Protein AF-A0A2W4LRC7-F1 (afdb_monomer)

Foldseek 3Di:
DLLCLLQVLACDDVPDDRDVVCLVCVVVNVVSLVVCLPPPDLSSLLSSLNSLLSSCVRVVVVSLVVLVVQCVVHDPSSVVSSCSNCVVVVVVVPPSSVVD

Secondary structure (DSSP, 8-state):
-HHHHHHHT-SS-TTS---HHHHH-HHHHHHHHHTTTT---HHHHHHHHHHHHHHTTT-HHHHHHHHHHHHHH--HHHHHHHHHHHHHHHHTT-HHHH--

Structure (mmCIF, N/CA/C/O backbone):
data_AF-A0A2W4LRC7-F1
#
_entry.id   AF-A0A2W4LRC7-F1
#
loop_
_atom_site.group_PDB
_atom_site.id
_atom_site.type_symbol
_atom_site.label_atom_id
_atom_site.label_alt_id
_atom_site.label_comp_id
_atom_site.label_asym_id
_atom_site.label_entity_id
_atom_site.label_seq_id
_atom_site.pdbx_PDB_ins_code
_atom_site.Cartn_x
_atom_site.Cartn_y
_atom_site.Cartn_z
_atom_site.occupancy
_atom_site.B_iso_or_equiv
_atom_site.auth_seq_id
_atom_site.auth_comp_id
_atom_site.auth_asym_id
_atom_site.auth_atom_id
_atom_site.pdbx_PDB_model_num
ATOM 1 N N . MET A 1 1 ? 14.170 4.821 10.702 1.00 57.44 1 MET A N 1
ATOM 2 C CA . MET A 1 1 ? 14.459 3.618 9.882 1.00 57.44 1 MET A CA 1
ATOM 3 C C . MET A 1 1 ? 13.233 2.996 9.206 1.00 57.44 1 MET A C 1
ATOM 5 O O . MET A 1 1 ? 13.304 2.788 8.006 1.00 57.44 1 MET A O 1
ATOM 9 N N . ARG A 1 2 ? 12.099 2.742 9.884 1.00 60.25 2 ARG A N 1
ATOM 10 C CA . ARG A 1 2 ? 10.934 2.042 9.275 1.00 60.25 2 ARG A CA 1
ATOM 11 C C . ARG A 1 2 ? 10.334 2.726 8.032 1.00 60.25 2 ARG A C 1
ATOM 13 O O . ARG A 1 2 ? 9.966 2.057 7.074 1.00 60.25 2 ARG A O 1
ATOM 20 N N . ARG A 1 3 ? 10.330 4.065 7.993 1.00 57.28 3 ARG A N 1
ATOM 21 C CA . ARG A 1 3 ? 9.916 4.845 6.811 1.00 57.28 3 ARG A CA 1
ATOM 22 C C . ARG A 1 3 ? 10.797 4.593 5.581 1.00 57.28 3 ARG A C 1
ATOM 24 O O . ARG A 1 3 ? 10.261 4.525 4.484 1.00 57.28 3 ARG A O 1
ATOM 31 N N . LEU A 1 4 ? 12.107 4.410 5.767 1.00 61.34 4 LEU A N 1
ATOM 32 C CA . LEU A 1 4 ? 13.044 4.172 4.666 1.00 61.34 4 LEU A CA 1
ATOM 33 C C . LEU A 1 4 ? 12.739 2.847 3.960 1.00 61.34 4 LEU A C 1
ATOM 35 O O . LEU A 1 4 ? 12.816 2.783 2.744 1.00 61.34 4 LEU A O 1
ATOM 39 N N . VAL A 1 5 ? 12.327 1.818 4.704 1.00 60.03 5 VAL A N 1
ATOM 40 C CA . VAL A 1 5 ? 11.936 0.525 4.124 1.00 60.03 5 VAL A CA 1
ATOM 41 C C . VAL A 1 5 ? 10.650 0.667 3.306 1.00 60.03 5 VAL A C 1
ATOM 43 O O . VAL A 1 5 ? 10.584 0.176 2.184 1.00 60.03 5 VAL A O 1
ATOM 46 N N . SER A 1 6 ? 9.651 1.405 3.807 1.00 58.06 6 SER A N 1
ATOM 47 C CA . SER A 1 6 ? 8.401 1.636 3.065 1.00 58.06 6 SER A CA 1
ATOM 48 C C . SER A 1 6 ? 8.569 2.567 1.859 1.00 58.06 6 SER A C 1
ATOM 50 O O . SER A 1 6 ? 7.879 2.359 0.865 1.00 58.06 6 SER A O 1
ATOM 52 N N . GLU A 1 7 ? 9.416 3.601 1.940 1.00 62.56 7 GLU A N 1
ATOM 53 C CA . GLU A 1 7 ? 9.691 4.522 0.824 1.00 62.56 7 GLU A CA 1
ATOM 54 C C . GLU A 1 7 ? 10.660 3.909 -0.192 1.00 62.56 7 GLU A C 1
ATOM 56 O O . GLU A 1 7 ? 10.407 3.992 -1.389 1.00 62.56 7 GLU A O 1
ATOM 61 N N . GLY A 1 8 ? 11.721 3.245 0.264 1.00 59.81 8 GLY A N 1
ATOM 62 C CA . GLY A 1 8 ? 12.739 2.627 -0.588 1.00 59.81 8 GLY A CA 1
ATOM 63 C C . GLY A 1 8 ? 12.233 1.432 -1.397 1.00 59.81 8 GLY A C 1
ATOM 64 O O . GLY A 1 8 ? 12.809 1.108 -2.427 1.00 59.81 8 GLY A O 1
ATOM 65 N N . THR A 1 9 ? 11.128 0.809 -0.976 1.00 60.16 9 THR A N 1
ATOM 66 C CA . THR A 1 9 ? 10.458 -0.272 -1.721 1.00 60.16 9 THR A CA 1
ATOM 67 C C . THR A 1 9 ? 9.295 0.219 -2.582 1.00 60.16 9 THR A C 1
ATOM 69 O O . THR A 1 9 ? 8.557 -0.595 -3.139 1.00 60.16 9 THR A O 1
ATOM 72 N N . ARG A 1 10 ? 9.081 1.539 -2.706 1.00 62.62 10 ARG A N 1
ATOM 73 C CA . ARG A 1 10 ? 8.034 2.060 -3.594 1.00 62.62 10 ARG A CA 1
ATOM 74 C C . ARG A 1 10 ? 8.407 1.800 -5.038 1.00 62.62 10 ARG A C 1
ATOM 76 O O . ARG A 1 10 ? 9.431 2.263 -5.527 1.00 62.62 10 ARG A O 1
ATOM 83 N N . LEU A 1 11 ? 7.488 1.146 -5.739 1.00 60.41 11 LEU A N 1
ATOM 84 C CA 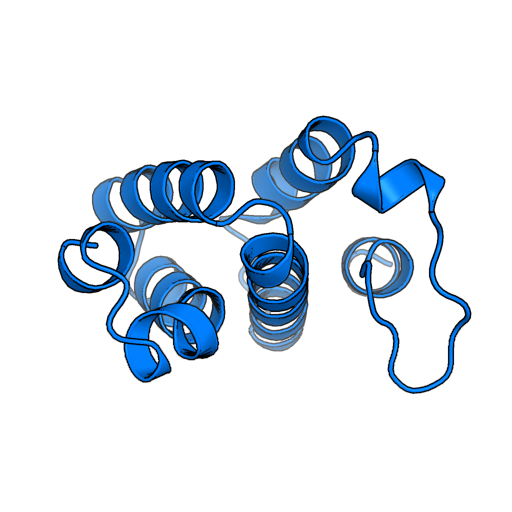. LEU A 1 11 ? 7.600 0.863 -7.169 1.00 60.41 11 LEU A CA 1
ATOM 85 C C . LEU A 1 11 ? 7.746 2.136 -8.006 1.00 60.41 11 LEU A C 1
ATOM 87 O O . LEU A 1 11 ? 8.360 2.117 -9.069 1.00 60.41 11 LEU A O 1
ATOM 91 N N . ARG A 1 12 ? 7.185 3.255 -7.535 1.00 61.88 12 ARG A N 1
ATOM 92 C CA . ARG A 1 12 ? 7.280 4.558 -8.195 1.00 61.88 12 ARG A CA 1
ATOM 93 C C . ARG A 1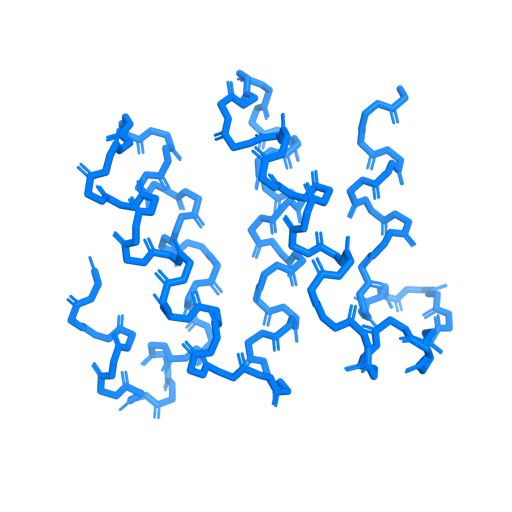 12 ? 7.641 5.638 -7.188 1.00 61.88 12 ARG A C 1
ATOM 95 O O . ARG A 1 12 ? 6.778 6.295 -6.604 1.00 61.88 12 ARG A O 1
ATOM 102 N N . LEU A 1 13 ? 8.939 5.827 -6.994 1.00 63.81 13 LEU A N 1
ATOM 103 C CA . LEU A 1 13 ? 9.446 7.018 -6.328 1.00 63.81 13 LEU A CA 1
ATOM 104 C C . LEU A 1 13 ? 9.277 8.222 -7.264 1.00 63.81 13 LEU A C 1
ATOM 106 O O . LEU A 1 13 ? 9.583 8.103 -8.449 1.00 63.81 13 LEU A O 1
ATOM 110 N N . PRO A 1 14 ? 8.821 9.385 -6.767 1.00 59.50 14 PRO A N 1
ATOM 111 C CA . PRO A 1 14 ? 8.721 10.581 -7.596 1.00 59.50 14 PRO A CA 1
ATOM 112 C C . PRO A 1 14 ? 10.062 10.937 -8.243 1.00 59.50 14 PRO A C 1
ATOM 114 O O . PRO A 1 14 ? 10.086 11.358 -9.394 1.00 59.50 14 PRO A O 1
ATOM 117 N N . TRP A 1 15 ? 11.162 10.7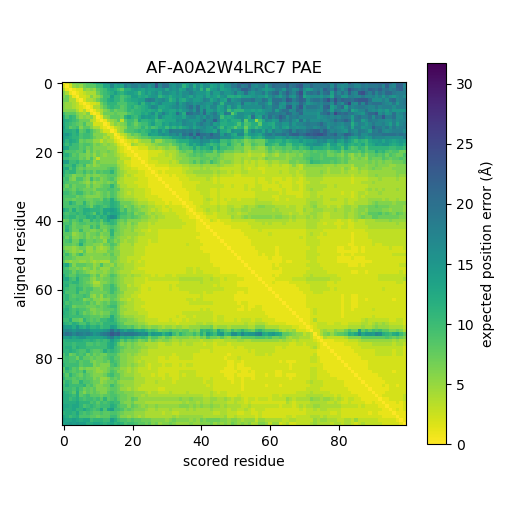78 -7.497 1.00 55.22 15 TRP A N 1
ATOM 118 C CA . TRP A 1 15 ? 12.512 11.211 -7.882 1.00 55.22 15 TRP A CA 1
ATOM 119 C C . TRP A 1 15 ? 13.520 10.045 -7.872 1.00 55.22 15 TRP A C 1
ATOM 121 O O . TRP A 1 15 ? 14.717 10.257 -7.719 1.00 55.22 15 TRP A O 1
ATOM 131 N N . GLY A 1 16 ? 13.035 8.803 -7.978 1.00 60.84 16 GLY A N 1
ATOM 132 C CA . GLY A 1 16 ? 13.865 7.598 -7.966 1.00 60.84 16 GLY A CA 1
ATOM 133 C C . GLY A 1 16 ? 13.525 6.671 -9.126 1.00 60.84 16 GLY A C 1
ATOM 134 O O . GLY A 1 16 ? 12.373 6.592 -9.553 1.00 60.84 16 GLY A O 1
ATOM 135 N N . SER A 1 17 ? 14.537 5.971 -9.636 1.00 59.81 17 SER A N 1
ATOM 136 C CA . SER A 1 17 ? 14.374 5.022 -10.736 1.00 59.81 17 SER A CA 1
ATOM 137 C C . SER A 1 17 ? 13.439 3.883 -10.345 1.00 59.81 17 SER A C 1
ATOM 139 O O . SER A 1 17 ? 13.505 3.343 -9.240 1.00 59.81 17 SER A O 1
ATOM 141 N N . ARG A 1 18 ? 12.571 3.493 -11.279 1.00 69.69 18 ARG A N 1
ATOM 142 C CA . ARG A 1 18 ? 11.703 2.329 -11.116 1.00 69.69 18 ARG A CA 1
ATOM 143 C C . ARG A 1 18 ? 12.559 1.068 -11.000 1.00 69.69 18 ARG A C 1
ATOM 145 O O . ARG A 1 18 ? 13.358 0.780 -11.887 1.00 69.69 18 ARG A O 1
ATOM 152 N N . VAL A 1 19 ? 12.365 0.301 -9.933 1.00 73.94 19 VAL A N 1
ATOM 153 C CA . VAL A 1 19 ? 13.060 -0.976 -9.737 1.00 73.94 19 VAL A CA 1
ATOM 154 C C . VAL A 1 19 ? 12.198 -2.089 -10.326 1.00 73.94 19 VAL A C 1
ATOM 156 O O . VAL A 1 19 ? 11.302 -2.604 -9.661 1.00 73.94 19 VAL A O 1
ATOM 159 N N . ALA A 1 20 ? 12.469 -2.465 -11.579 1.00 75.75 20 ALA A N 1
ATOM 160 C CA . ALA A 1 20 ? 11.672 -3.448 -12.324 1.00 75.75 20 ALA A CA 1
ATOM 161 C C . ALA A 1 20 ? 11.522 -4.799 -11.596 1.00 75.75 20 ALA A C 1
ATOM 163 O O . ALA A 1 20 ? 10.487 -5.454 -11.697 1.00 75.75 20 ALA A O 1
ATOM 164 N N . TRP A 1 21 ? 12.526 -5.198 -10.809 1.00 78.38 21 TRP A N 1
ATOM 165 C CA . TRP A 1 21 ? 12.465 -6.428 -10.019 1.00 78.38 21 TRP A CA 1
ATOM 166 C C . TRP A 1 21 ? 11.335 -6.416 -8.980 1.00 78.38 21 TRP A C 1
ATOM 168 O O . TRP A 1 21 ? 10.696 -7.444 -8.766 1.00 78.38 21 TRP A O 1
ATOM 178 N N . LEU A 1 22 ? 11.047 -5.262 -8.367 1.00 75.62 22 LEU A N 1
ATOM 179 C CA . LEU A 1 22 ? 9.962 -5.136 -7.390 1.00 75.62 22 LEU A CA 1
ATOM 180 C C . LEU A 1 22 ? 8.587 -5.241 -8.064 1.00 75.62 22 LEU A C 1
ATOM 182 O O . LEU A 1 22 ? 7.671 -5.813 -7.480 1.00 75.62 22 LEU A O 1
ATOM 186 N N . ASP A 1 23 ? 8.445 -4.752 -9.302 1.00 76.56 23 ASP A N 1
ATOM 187 C CA . ASP A 1 23 ? 7.210 -4.932 -10.077 1.00 76.56 23 ASP A CA 1
ATOM 188 C C . ASP A 1 23 ? 6.974 -6.410 -10.419 1.00 76.56 23 ASP A C 1
ATOM 190 O O . ASP A 1 23 ? 5.832 -6.869 -10.412 1.00 76.56 23 ASP A O 1
ATOM 194 N N . ALA A 1 24 ? 8.048 -7.150 -10.714 1.00 82.56 24 ALA A N 1
ATOM 195 C CA . ALA A 1 24 ? 7.998 -8.577 -11.023 1.00 82.56 24 ALA A CA 1
ATOM 196 C C . ALA A 1 24 ? 7.783 -9.461 -9.780 1.00 82.56 24 ALA A C 1
ATOM 198 O O . ALA A 1 24 ? 7.356 -10.603 -9.912 1.00 82.56 24 ALA A O 1
ATOM 199 N N . ASN A 1 25 ? 8.050 -8.942 -8.577 1.00 85.50 25 ASN A N 1
ATOM 200 C CA . ASN A 1 25 ? 7.962 -9.686 -7.317 1.00 85.50 25 ASN A CA 1
ATOM 201 C C . ASN A 1 25 ? 7.072 -8.962 -6.291 1.00 85.50 25 ASN A C 1
ATOM 203 O O . ASN A 1 25 ? 7.528 -8.647 -5.185 1.00 85.50 25 ASN A O 1
ATOM 207 N N . PRO A 1 26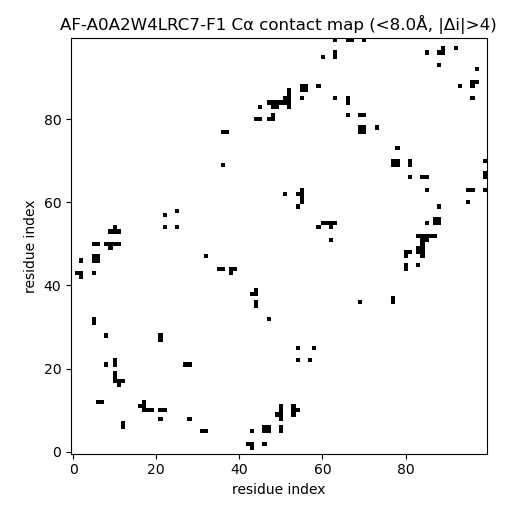 ? 5.787 -8.714 -6.609 1.00 85.94 26 PRO A N 1
ATOM 208 C CA . PRO A 1 26 ? 4.904 -7.927 -5.751 1.00 85.94 26 PRO A CA 1
ATOM 209 C C . PRO A 1 26 ? 4.690 -8.569 -4.375 1.00 85.94 26 PRO A C 1
ATOM 211 O O . PRO A 1 26 ? 4.530 -7.857 -3.387 1.00 85.94 26 PRO A O 1
ATOM 214 N N . GLY A 1 27 ? 4.774 -9.902 -4.282 1.00 87.38 27 GLY A N 1
ATOM 215 C CA . GLY A 1 27 ? 4.691 -10.634 -3.016 1.00 87.38 27 GLY A CA 1
ATOM 216 C C . GLY A 1 27 ? 5.744 -10.198 -1.995 1.00 87.38 27 GLY A C 1
ATOM 217 O O . GLY A 1 27 ? 5.419 -10.022 -0.828 1.00 87.38 27 GLY A O 1
ATOM 218 N N . ARG A 1 28 ? 6.975 -9.901 -2.434 1.00 86.19 28 ARG A N 1
ATOM 219 C CA . ARG A 1 28 ? 8.058 -9.444 -1.543 1.00 86.19 28 ARG A CA 1
ATOM 220 C C . ARG A 1 28 ? 7.794 -8.054 -0.977 1.00 86.19 28 ARG A C 1
ATOM 222 O O . ARG A 1 28 ? 8.105 -7.780 0.177 1.00 86.19 28 ARG A O 1
ATOM 229 N N . VAL A 1 29 ? 7.203 -7.174 -1.785 1.00 86.56 29 VAL A N 1
ATOM 230 C CA . VAL A 1 29 ? 6.776 -5.846 -1.325 1.00 86.56 29 VAL A CA 1
ATOM 231 C C . VAL A 1 29 ? 5.647 -5.995 -0.308 1.00 86.56 29 VAL A C 1
ATOM 233 O O . VAL A 1 29 ? 5.682 -5.372 0.750 1.00 86.56 29 VAL A O 1
ATOM 236 N N . LEU A 1 30 ? 4.672 -6.858 -0.594 1.00 88.19 30 LEU A N 1
ATOM 237 C CA . LEU A 1 30 ? 3.542 -7.103 0.296 1.00 88.19 30 LEU A CA 1
ATOM 238 C C . LEU A 1 30 ? 3.958 -7.735 1.626 1.00 88.19 30 LEU A C 1
ATOM 240 O O . LEU A 1 30 ? 3.460 -7.295 2.653 1.00 88.19 30 LEU A O 1
ATOM 244 N N . GLU A 1 31 ? 4.899 -8.682 1.634 1.00 88.56 31 GLU A N 1
ATOM 245 C CA . GLU A 1 31 ? 5.471 -9.256 2.863 1.00 88.56 31 GLU A CA 1
ATOM 246 C C . GLU A 1 31 ? 6.018 -8.161 3.788 1.00 88.56 31 GLU A C 1
ATOM 248 O O . GLU A 1 31 ? 5.737 -8.151 4.986 1.00 88.56 31 GLU A O 1
ATOM 253 N N . LEU A 1 32 ? 6.744 -7.187 3.231 1.00 85.50 32 LEU A N 1
ATOM 254 C CA . LEU A 1 32 ? 7.276 -6.062 4.002 1.00 85.50 32 LEU A CA 1
ATOM 255 C C . LEU A 1 32 ? 6.174 -5.124 4.504 1.00 85.50 32 LEU A C 1
ATOM 257 O O . LEU A 1 32 ? 6.250 -4.630 5.630 1.00 85.50 32 LEU A O 1
ATOM 261 N N . LEU A 1 33 ? 5.152 -4.864 3.686 1.00 87.44 33 LEU A N 1
ATOM 262 C CA . LEU A 1 33 ? 4.026 -4.012 4.073 1.00 87.44 33 LEU A CA 1
ATOM 263 C C . LEU A 1 33 ? 3.138 -4.679 5.134 1.00 87.44 33 LEU A C 1
ATOM 265 O O . LEU A 1 33 ? 2.639 -3.991 6.023 1.00 87.44 33 LEU A O 1
ATOM 269 N N . GLU A 1 34 ? 2.987 -6.001 5.096 1.00 88.19 34 GLU A N 1
ATOM 270 C CA . GLU A 1 34 ? 2.226 -6.783 6.075 1.00 88.19 34 GLU A CA 1
ATOM 271 C C . GLU A 1 34 ? 2.810 -6.639 7.487 1.00 88.19 34 GLU A C 1
ATOM 273 O O . GLU A 1 34 ? 2.060 -6.465 8.450 1.00 88.19 34 GLU A O 1
ATOM 278 N N . LEU A 1 35 ? 4.142 -6.595 7.613 1.00 86.25 35 LEU A N 1
ATOM 279 C CA . LEU A 1 35 ? 4.829 -6.344 8.889 1.00 86.25 35 LEU A CA 1
ATOM 280 C C . LEU A 1 35 ? 4.524 -4.958 9.478 1.00 86.25 35 LEU A C 1
ATOM 282 O O . LEU A 1 35 ? 4.690 -4.743 10.678 1.00 86.25 35 LEU A O 1
ATOM 286 N N . LEU A 1 36 ? 4.089 -4.013 8.644 1.00 83.62 36 LEU A N 1
ATOM 287 C CA . LEU A 1 36 ? 3.840 -2.623 9.021 1.00 83.62 36 LEU A CA 1
ATOM 288 C C . LEU A 1 36 ? 2.343 -2.287 9.123 1.00 83.62 36 LEU A C 1
ATOM 290 O O . LEU A 1 36 ? 1.999 -1.140 9.407 1.00 83.62 36 LEU A O 1
ATOM 294 N N . LYS A 1 37 ? 1.435 -3.251 8.919 1.00 80.88 37 LYS A N 1
ATOM 295 C CA . LYS A 1 37 ? -0.020 -2.997 8.840 1.00 80.88 37 LYS A CA 1
ATOM 296 C C . LYS A 1 37 ? -0.613 -2.300 10.072 1.00 80.88 37 LYS A C 1
ATOM 298 O O . LYS A 1 37 ? -1.548 -1.519 9.938 1.00 80.88 37 LYS A O 1
ATOM 303 N N . ASN A 1 38 ? -0.032 -2.545 11.248 1.00 80.44 38 ASN A N 1
ATOM 304 C CA . ASN A 1 38 ? -0.466 -1.990 12.535 1.00 80.44 38 ASN A CA 1
ATOM 305 C C . ASN A 1 38 ? 0.392 -0.798 12.993 1.00 80.44 38 ASN A C 1
ATOM 307 O O . ASN A 1 38 ? 0.422 -0.473 14.178 1.00 80.44 38 ASN A O 1
ATOM 311 N N . GLU A 1 39 ? 1.144 -0.165 12.092 1.00 84.56 39 GLU A N 1
ATOM 312 C CA . GLU A 1 39 ? 2.069 0.896 12.477 1.00 84.56 39 GLU A CA 1
ATOM 313 C C . GLU A 1 39 ? 1.316 2.143 12.999 1.00 84.56 39 GLU A C 1
ATOM 315 O O . GLU A 1 39 ? 0.495 2.731 12.278 1.00 84.56 39 GLU A O 1
ATOM 320 N N . PRO A 1 40 ? 1.606 2.611 14.233 1.00 84.38 40 PRO A N 1
ATOM 321 C CA . PRO A 1 40 ? 0.891 3.734 14.841 1.00 84.38 40 PRO A CA 1
ATOM 322 C C . PRO A 1 40 ? 1.273 5.084 14.227 1.00 84.38 40 PRO A C 1
ATOM 324 O O . PRO A 1 40 ? 0.508 6.044 14.338 1.00 84.38 40 PRO A O 1
ATOM 327 N N . ASN A 1 41 ? 2.409 5.176 13.528 1.00 87.50 41 ASN A N 1
ATOM 328 C CA . ASN A 1 41 ? 2.856 6.420 12.919 1.00 87.50 41 ASN A CA 1
ATOM 329 C C . ASN A 1 41 ? 2.076 6.740 11.619 1.00 87.50 41 ASN A C 1
ATOM 331 O O . ASN A 1 41 ? 2.223 6.027 10.618 1.00 87.50 41 ASN A O 1
ATOM 335 N N . PRO A 1 42 ? 1.314 7.850 11.569 1.00 87.56 42 PRO A N 1
ATOM 336 C CA . PRO A 1 42 ? 0.505 8.209 10.403 1.00 87.56 42 PRO A CA 1
ATOM 337 C C . PRO A 1 42 ? 1.337 8.493 9.144 1.00 87.56 42 PRO A C 1
ATOM 339 O O . PRO A 1 42 ? 0.880 8.225 8.031 1.00 87.56 42 PRO A O 1
ATOM 342 N N . LEU A 1 43 ? 2.573 8.987 9.288 1.00 85.31 43 LEU A N 1
ATOM 343 C CA . LEU A 1 43 ? 3.464 9.224 8.148 1.00 85.31 43 LEU A CA 1
ATOM 344 C C . LEU A 1 43 ? 3.890 7.908 7.491 1.00 85.31 43 LEU A C 1
ATOM 346 O O . LEU A 1 43 ? 3.967 7.828 6.264 1.00 85.31 43 LEU A O 1
ATOM 350 N N . VAL A 1 44 ? 4.127 6.865 8.294 1.00 86.44 44 VAL A N 1
ATOM 351 C CA . VAL A 1 44 ? 4.468 5.534 7.776 1.00 86.44 44 VAL A CA 1
ATOM 352 C C . VAL A 1 44 ? 3.257 4.920 7.083 1.00 86.44 44 VAL A C 1
ATOM 354 O O . VAL A 1 44 ? 3.380 4.515 5.930 1.00 86.44 44 VAL A O 1
ATOM 357 N N . ARG A 1 45 ? 2.067 4.969 7.701 1.00 88.62 45 ARG A N 1
ATOM 358 C CA . ARG A 1 45 ? 0.823 4.495 7.067 1.00 88.62 45 ARG A CA 1
ATOM 359 C C . ARG A 1 45 ? 0.543 5.184 5.733 1.00 88.62 45 ARG A C 1
ATOM 361 O O . ARG A 1 45 ? 0.173 4.530 4.760 1.00 88.62 45 ARG A O 1
ATOM 368 N N . ARG A 1 46 ? 0.770 6.498 5.645 1.00 89.06 46 ARG A N 1
ATOM 369 C CA . ARG A 1 46 ? 0.613 7.244 4.388 1.00 89.06 46 ARG A CA 1
ATOM 370 C C . ARG A 1 46 ? 1.613 6.796 3.320 1.00 89.06 46 ARG A C 1
ATOM 372 O O . ARG A 1 46 ? 1.241 6.710 2.150 1.00 89.06 46 ARG A O 1
ATOM 379 N N . SER A 1 47 ? 2.850 6.481 3.700 1.00 87.44 47 SER A N 1
ATOM 380 C CA . SER A 1 47 ? 3.836 5.907 2.775 1.00 87.44 47 SER A CA 1
ATOM 381 C C . SER A 1 47 ? 3.420 4.516 2.284 1.00 87.44 47 SER A C 1
ATOM 383 O O . SER A 1 47 ? 3.427 4.270 1.078 1.00 87.44 47 SER A O 1
ATOM 385 N N . MET A 1 48 ? 2.947 3.651 3.185 1.00 90.31 48 MET A N 1
ATOM 386 C CA . MET A 1 48 ? 2.441 2.319 2.839 1.00 90.31 48 MET A CA 1
ATOM 387 C C . MET A 1 48 ? 1.253 2.385 1.882 1.00 90.31 48 MET A C 1
ATOM 389 O O . MET A 1 48 ? 1.247 1.716 0.853 1.00 90.31 48 MET A O 1
ATOM 393 N N . ALA A 1 49 ? 0.269 3.238 2.172 1.00 91.94 49 ALA A N 1
ATOM 394 C CA . ALA A 1 49 ? -0.886 3.412 1.301 1.00 91.94 49 ALA A CA 1
ATOM 395 C C . ALA A 1 49 ? -0.486 3.946 -0.081 1.00 91.94 49 ALA A C 1
ATOM 397 O O . ALA A 1 49 ? -1.079 3.588 -1.095 1.00 91.94 49 ALA A O 1
ATOM 398 N N . ASN A 1 50 ? 0.541 4.792 -0.155 1.00 91.00 50 ASN A N 1
ATOM 399 C CA . ASN A 1 50 ? 1.082 5.205 -1.440 1.00 91.00 50 ASN A CA 1
ATOM 400 C C . ASN A 1 50 ? 1.780 4.053 -2.180 1.00 91.00 50 ASN A C 1
ATOM 402 O O . ASN A 1 50 ? 1.571 3.927 -3.381 1.00 91.00 50 ASN A O 1
ATOM 406 N N . ASN A 1 51 ? 2.542 3.207 -1.481 1.00 89.56 51 ASN A N 1
ATOM 407 C CA . ASN A 1 51 ? 3.168 2.016 -2.059 1.00 89.56 51 ASN A CA 1
ATOM 408 C C . ASN A 1 51 ? 2.109 1.060 -2.647 1.00 89.56 51 ASN A C 1
ATOM 410 O O . ASN A 1 51 ? 2.170 0.729 -3.830 1.00 89.56 51 ASN A O 1
ATOM 414 N N . LEU A 1 52 ? 1.063 0.737 -1.877 1.00 92.25 52 LEU A N 1
ATOM 415 C CA . LEU A 1 52 ? -0.063 -0.080 -2.348 1.00 92.25 52 LEU A CA 1
ATOM 416 C C . LEU A 1 52 ? -0.784 0.548 -3.546 1.00 92.25 52 LEU A C 1
ATOM 418 O O . LEU A 1 52 ? -1.132 -0.151 -4.494 1.00 92.25 52 LEU A O 1
ATOM 422 N N . ASN A 1 53 ? -0.976 1.868 -3.548 1.00 93.88 53 ASN A N 1
ATOM 423 C CA . ASN A 1 53 ? -1.576 2.565 -4.685 1.00 93.88 53 ASN A CA 1
ATOM 424 C C . ASN A 1 53 ? -0.692 2.533 -5.945 1.00 93.88 53 ASN A C 1
ATOM 426 O O . ASN A 1 53 ? -1.209 2.601 -7.059 1.00 93.88 53 ASN A O 1
ATOM 430 N N . ASP A 1 54 ? 0.631 2.483 -5.795 1.00 89.94 54 ASP A N 1
ATOM 431 C CA . ASP A 1 54 ? 1.547 2.336 -6.926 1.00 89.94 54 ASP A CA 1
ATOM 432 C C . ASP A 1 54 ? 1.497 0.897 -7.464 1.00 89.94 54 ASP A C 1
ATOM 434 O O . ASP A 1 54 ? 1.399 0.702 -8.678 1.00 89.94 54 ASP A O 1
ATOM 438 N N . LEU A 1 55 ? 1.463 -0.091 -6.562 1.00 90.19 55 LEU A N 1
ATOM 439 C CA . LEU A 1 55 ? 1.325 -1.512 -6.885 1.00 90.19 55 LEU A CA 1
ATOM 440 C C . LEU A 1 55 ? -0.013 -1.831 -7.563 1.00 90.19 55 LEU A C 1
ATOM 442 O O . LEU A 1 55 ? -0.037 -2.585 -8.533 1.00 90.19 55 LEU A O 1
ATOM 446 N N . SER A 1 56 ? -1.108 -1.194 -7.143 1.00 92.00 56 SER A N 1
ATOM 447 C CA . SER A 1 56 ? -2.453 -1.432 -7.691 1.00 92.00 56 SER A CA 1
ATOM 448 C C . SER A 1 56 ? -2.590 -1.047 -9.165 1.00 92.00 56 SER A C 1
ATOM 450 O O . SER A 1 56 ? -3.509 -1.485 -9.849 1.00 92.00 56 SER A O 1
ATOM 452 N N . ARG A 1 57 ? -1.660 -0.242 -9.690 1.00 88.75 57 ARG A N 1
ATOM 453 C CA . ARG A 1 57 ? -1.610 0.107 -11.116 1.00 88.75 57 ARG A CA 1
ATOM 454 C C . ARG A 1 57 ? -1.082 -1.027 -11.988 1.00 88.75 57 ARG A C 1
ATOM 456 O O . ARG A 1 57 ? -1.289 -0.970 -13.196 1.00 88.75 57 ARG A O 1
ATOM 463 N N . VAL A 1 58 ? -0.363 -1.977 -11.396 1.00 89.19 58 VAL A N 1
ATOM 464 C CA . VAL A 1 58 ? 0.258 -3.116 -12.084 1.00 89.19 58 VAL A CA 1
ATOM 465 C C . VAL A 1 58 ? -0.450 -4.413 -11.699 1.00 89.19 58 VAL A C 1
ATOM 467 O O . VAL A 1 58 ? -0.779 -5.204 -12.572 1.00 89.19 58 VAL A O 1
ATOM 470 N N . HIS A 1 59 ? -0.747 -4.583 -10.409 1.00 91.19 59 HIS A N 1
ATOM 471 C CA . HIS A 1 59 ? -1.353 -5.781 -9.825 1.00 91.19 59 HIS A CA 1
ATOM 472 C C . HIS A 1 59 ? -2.643 -5.417 -9.065 1.00 91.19 59 HIS A C 1
ATOM 474 O O . HIS A 1 59 ? -2.667 -5.468 -7.833 1.00 91.19 59 HIS A O 1
ATOM 480 N N . PRO A 1 60 ? -3.708 -4.978 -9.766 1.00 93.69 60 PRO A N 1
ATOM 481 C CA . PRO A 1 60 ? -4.918 -4.445 -9.136 1.00 93.69 60 PRO A CA 1
ATOM 482 C C . PRO A 1 60 ? -5.632 -5.470 -8.250 1.00 93.69 60 PRO A C 1
ATOM 484 O O . PRO A 1 60 ? -5.924 -5.160 -7.097 1.00 93.69 60 PRO A O 1
ATOM 487 N N . GLU A 1 61 ? -5.848 -6.687 -8.753 1.00 94.50 61 GLU A N 1
ATOM 488 C CA . GLU A 1 61 ? -6.579 -7.739 -8.033 1.00 94.50 61 GLU A CA 1
ATOM 489 C C . GLU A 1 61 ? -5.870 -8.144 -6.738 1.00 94.50 61 GLU A C 1
ATOM 491 O O . GLU A 1 61 ? -6.487 -8.219 -5.677 1.00 94.50 61 GLU A O 1
ATOM 496 N N . LEU A 1 62 ? -4.544 -8.294 -6.802 1.00 93.44 62 LEU A N 1
ATOM 497 C CA . LEU A 1 62 ? -3.721 -8.624 -5.642 1.00 93.44 62 LEU A CA 1
ATOM 498 C C . LEU A 1 62 ? -3.825 -7.548 -4.551 1.00 93.44 62 LEU A C 1
ATOM 500 O O . LEU A 1 62 ? -3.962 -7.860 -3.370 1.00 93.44 62 LEU A O 1
ATOM 504 N N . VAL A 1 63 ? -3.778 -6.266 -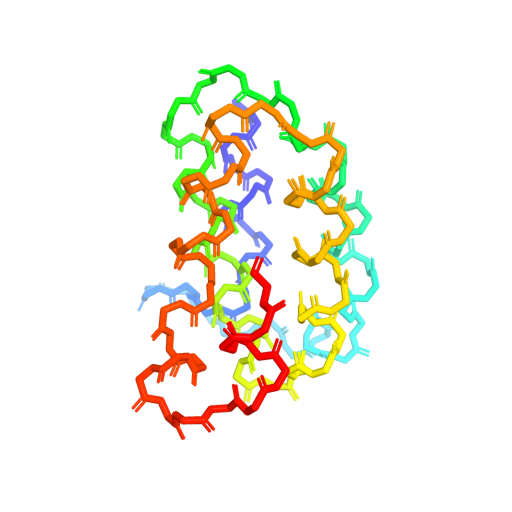4.930 1.00 94.19 63 VAL A N 1
ATOM 505 C CA . VAL A 1 63 ? -3.906 -5.174 -3.955 1.00 94.19 63 VAL A CA 1
ATOM 506 C C . VAL A 1 63 ? -5.314 -5.108 -3.375 1.00 94.19 63 VAL A C 1
ATOM 508 O O . VAL A 1 63 ? -5.453 -4.898 -2.172 1.00 94.19 63 VAL A O 1
ATOM 511 N N . VAL A 1 64 ? -6.350 -5.311 -4.191 1.00 95.94 64 VAL A N 1
ATOM 512 C CA . VAL A 1 64 ? -7.740 -5.370 -3.718 1.00 95.94 64 VAL A CA 1
ATOM 513 C C . VAL A 1 64 ? -7.909 -6.475 -2.678 1.00 95.94 64 VAL A C 1
ATOM 515 O O . VAL A 1 64 ? -8.487 -6.218 -1.624 1.00 95.94 64 VAL A O 1
ATOM 518 N N . GLU A 1 65 ? -7.357 -7.665 -2.913 1.00 94.88 65 GLU A N 1
ATOM 519 C CA . GLU A 1 65 ? -7.418 -8.774 -1.958 1.00 94.88 65 GLU A CA 1
ATOM 520 C C . GLU A 1 65 ? -6.749 -8.419 -0.620 1.00 94.88 65 GLU A C 1
ATOM 522 O O . GLU A 1 65 ? -7.344 -8.586 0.449 1.00 94.88 65 GLU A O 1
ATOM 527 N N . VAL A 1 66 ? -5.531 -7.867 -0.658 1.00 93.19 66 VAL A N 1
ATOM 528 C CA . VAL A 1 66 ? -4.820 -7.432 0.556 1.00 93.19 66 VAL A CA 1
ATOM 529 C C . VAL A 1 66 ? -5.616 -6.363 1.302 1.00 93.19 66 VAL A C 1
ATOM 531 O O . VAL A 1 66 ? -5.837 -6.486 2.507 1.00 93.19 66 VAL A O 1
ATOM 534 N N . CYS A 1 67 ? -6.096 -5.344 0.590 1.00 93.62 67 CYS A N 1
ATOM 535 C CA . CYS A 1 67 ? -6.879 -4.264 1.171 1.00 93.62 67 CYS A CA 1
ATOM 536 C C . CYS A 1 67 ? -8.198 -4.756 1.778 1.00 93.62 67 CYS A C 1
ATOM 538 O O . CYS A 1 67 ? -8.554 -4.303 2.864 1.00 93.62 67 CYS A O 1
ATOM 540 N N . ARG A 1 68 ? -8.879 -5.720 1.146 1.00 93.75 68 ARG A N 1
ATOM 541 C CA . ARG A 1 68 ? -10.090 -6.353 1.688 1.00 93.75 68 ARG A CA 1
ATOM 542 C C . ARG A 1 68 ? -9.806 -7.033 3.026 1.00 93.75 68 ARG A C 1
ATOM 544 O O . ARG A 1 68 ? -10.525 -6.806 3.998 1.00 93.75 68 ARG A O 1
ATOM 551 N N . ARG A 1 69 ? -8.721 -7.813 3.107 1.00 91.81 69 ARG A N 1
ATOM 552 C CA . ARG A 1 69 ? -8.308 -8.479 4.356 1.00 91.81 69 ARG A CA 1
ATOM 553 C C . ARG A 1 69 ? -7.989 -7.469 5.457 1.00 91.81 69 ARG A C 1
ATOM 555 O O . ARG A 1 69 ? -8.425 -7.639 6.594 1.00 91.81 69 ARG A O 1
ATOM 562 N N . TRP A 1 70 ? -7.266 -6.402 5.125 1.00 91.00 70 TRP A N 1
ATOM 563 C CA . TRP A 1 70 ? -6.886 -5.369 6.092 1.00 91.00 70 TRP A CA 1
ATOM 564 C C . TRP A 1 70 ? -8.074 -4.523 6.557 1.00 91.00 70 TRP A C 1
ATOM 566 O O . TRP A 1 70 ? -8.133 -4.163 7.729 1.00 91.00 70 TRP A O 1
ATOM 576 N N . ALA A 1 71 ? -9.034 -4.229 5.678 1.00 88.88 71 ALA A N 1
ATOM 577 C CA . ALA A 1 71 ? -10.247 -3.497 6.037 1.00 88.88 71 ALA A CA 1
ATOM 578 C C . ALA A 1 71 ? -11.148 -4.302 6.987 1.00 88.88 71 ALA A C 1
ATOM 580 O O . ALA A 1 71 ? -11.719 -3.729 7.918 1.00 88.88 71 ALA A O 1
ATOM 581 N N . HIS A 1 72 ? -11.244 -5.620 6.775 1.00 85.56 72 HIS A N 1
ATOM 582 C CA . HIS A 1 72 ? -12.060 -6.508 7.602 1.00 85.56 72 HIS A CA 1
ATOM 583 C C . HIS A 1 72 ? -11.451 -6.748 8.992 1.00 85.56 72 HIS A C 1
ATOM 585 O O . HIS A 1 72 ? -12.167 -6.745 9.988 1.00 85.56 72 HIS A O 1
ATOM 591 N N . ALA A 1 73 ? -10.129 -6.915 9.070 1.00 75.62 73 ALA A N 1
ATOM 592 C CA . ALA A 1 73 ? -9.423 -7.204 10.320 1.00 75.62 73 ALA A CA 1
ATOM 593 C C . ALA A 1 73 ? -9.000 -5.952 11.117 1.00 75.62 73 ALA A C 1
ATOM 595 O O . ALA A 1 73 ? -8.497 -6.076 12.233 1.00 75.62 73 ALA A O 1
ATOM 596 N N . GLY A 1 74 ? -9.111 -4.761 10.524 1.00 73.38 74 GLY A N 1
ATOM 597 C CA . GLY A 1 74 ? -8.372 -3.580 10.963 1.00 73.38 74 GLY A CA 1
ATOM 598 C C . GLY A 1 74 ? -9.167 -2.535 11.747 1.00 73.38 74 GLY A C 1
ATOM 599 O O . GLY A 1 74 ? -10.393 -2.438 11.673 1.00 73.38 74 GLY A O 1
ATOM 600 N N . SER A 1 75 ? -8.417 -1.695 12.464 1.00 82.19 75 SER A N 1
ATOM 601 C CA . SER A 1 75 ? -8.902 -0.494 13.150 1.00 82.19 75 SER A CA 1
ATOM 602 C C . SER A 1 75 ? -9.311 0.619 12.167 1.00 82.19 75 SER A C 1
ATOM 604 O O . SER A 1 75 ? -9.178 0.491 10.945 1.00 82.19 75 SER A O 1
ATOM 606 N N . ASN A 1 76 ? -9.788 1.756 12.682 1.00 86.12 76 ASN A N 1
ATOM 607 C CA . ASN A 1 76 ? -10.129 2.911 11.841 1.00 86.12 76 ASN A CA 1
ATOM 608 C C . ASN A 1 76 ? -8.933 3.406 11.010 1.00 86.12 76 ASN A C 1
ATOM 610 O O . ASN A 1 76 ? -9.099 3.757 9.842 1.00 86.12 76 ASN A O 1
ATOM 614 N N . GLU A 1 77 ? -7.725 3.348 11.566 1.00 86.62 77 GLU A N 1
ATOM 615 C CA . GLU A 1 77 ? -6.483 3.718 10.887 1.00 86.62 77 GLU A CA 1
ATOM 616 C C . GLU A 1 77 ? -6.178 2.797 9.699 1.00 86.62 77 GLU A C 1
ATOM 618 O O . GLU A 1 77 ? -5.716 3.262 8.654 1.00 86.62 77 GLU A O 1
ATOM 623 N N . ALA A 1 78 ? -6.455 1.497 9.835 1.00 86.44 78 ALA A N 1
ATOM 624 C CA . ALA A 1 78 ? -6.294 0.536 8.748 1.00 86.44 78 ALA A CA 1
ATOM 625 C C . ALA A 1 78 ? -7.291 0.818 7.614 1.00 86.44 78 ALA A C 1
ATOM 627 O O . ALA A 1 78 ? -6.919 0.795 6.441 1.00 86.44 78 ALA A O 1
ATOM 628 N N . ARG A 1 79 ? -8.536 1.181 7.948 1.00 88.94 79 ARG A N 1
ATOM 629 C CA . ARG A 1 79 ? -9.543 1.583 6.951 1.00 88.94 79 ARG A CA 1
ATOM 630 C C . ARG A 1 79 ? -9.149 2.866 6.218 1.00 88.94 79 ARG A C 1
ATOM 632 O O . ARG A 1 79 ? -9.337 2.959 5.007 1.00 88.94 79 ARG A O 1
ATOM 639 N N . GLU A 1 80 ? -8.576 3.850 6.911 1.00 90.50 80 GLU A N 1
ATOM 640 C CA . GLU A 1 80 ? -8.031 5.060 6.275 1.00 90.50 80 GLU A CA 1
ATOM 641 C C . GLU A 1 80 ? -6.880 4.750 5.314 1.00 90.50 80 GLU A C 1
ATOM 643 O O . GLU A 1 80 ? -6.842 5.282 4.200 1.00 90.50 80 GLU A O 1
ATOM 648 N N . LEU A 1 81 ? -5.968 3.865 5.725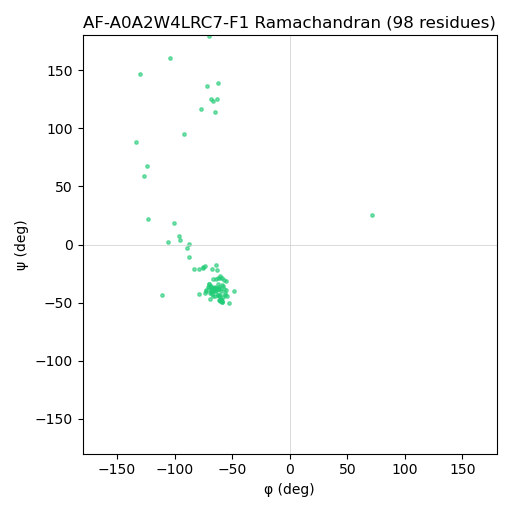 1.00 91.94 81 LEU A N 1
ATOM 649 C CA . LEU A 1 81 ? -4.871 3.386 4.890 1.00 91.94 81 LEU A CA 1
ATOM 650 C C . LEU A 1 81 ? -5.419 2.722 3.619 1.00 91.94 81 LEU A C 1
ATOM 652 O O . LEU A 1 81 ? -5.003 3.091 2.519 1.00 91.94 81 LEU A O 1
ATOM 656 N N . VAL A 1 82 ? -6.385 1.809 3.756 1.00 93.69 82 VAL A N 1
ATOM 657 C CA . VAL A 1 82 ? -7.021 1.102 2.633 1.00 93.69 82 VAL A CA 1
ATOM 658 C C . VAL A 1 82 ? -7.708 2.068 1.666 1.00 93.69 82 VAL A C 1
ATOM 660 O O . VAL A 1 82 ? -7.451 2.006 0.461 1.00 93.69 82 VAL A O 1
ATOM 663 N N . ARG A 1 83 ? -8.501 3.024 2.168 1.00 93.19 83 ARG A N 1
ATOM 664 C CA . ARG A 1 83 ? -9.131 4.053 1.320 1.00 93.19 83 ARG A CA 1
ATOM 665 C C . ARG A 1 83 ? -8.094 4.834 0.517 1.00 93.19 83 ARG A C 1
ATOM 667 O O . ARG A 1 83 ? -8.267 5.064 -0.681 1.00 93.19 83 ARG A O 1
ATOM 674 N N . HIS A 1 84 ? -6.988 5.221 1.154 1.00 94.56 84 HIS A N 1
ATOM 675 C CA . HIS A 1 84 ? -5.916 5.943 0.469 1.00 94.56 84 HIS A CA 1
ATOM 676 C C . HIS A 1 84 ? -5.180 5.058 -0.546 1.00 94.56 84 HIS A C 1
ATOM 678 O O . HIS A 1 84 ? -4.801 5.551 -1.610 1.00 94.56 84 HIS A O 1
ATOM 684 N N . ALA A 1 85 ? -5.002 3.768 -0.257 1.00 94.50 85 ALA A N 1
ATOM 685 C CA . ALA A 1 85 ? -4.358 2.796 -1.140 1.00 94.50 85 ALA A CA 1
ATOM 686 C C . ALA A 1 85 ? -5.165 2.510 -2.417 1.00 94.50 85 ALA A C 1
ATOM 688 O O . ALA A 1 85 ? -4.596 2.416 -3.505 1.00 94.50 85 ALA A O 1
ATOM 689 N N . LEU A 1 86 ? -6.492 2.429 -2.309 1.00 96.31 86 LEU A N 1
ATOM 690 C CA . LEU A 1 86 ? -7.373 2.087 -3.429 1.00 96.31 86 LEU A CA 1
ATOM 691 C C . LEU A 1 86 ? -7.846 3.297 -4.247 1.00 96.31 86 LEU A C 1
ATOM 693 O O . LEU A 1 86 ? -8.490 3.115 -5.279 1.00 96.31 86 LEU A O 1
ATOM 697 N N . ARG A 1 87 ? -7.491 4.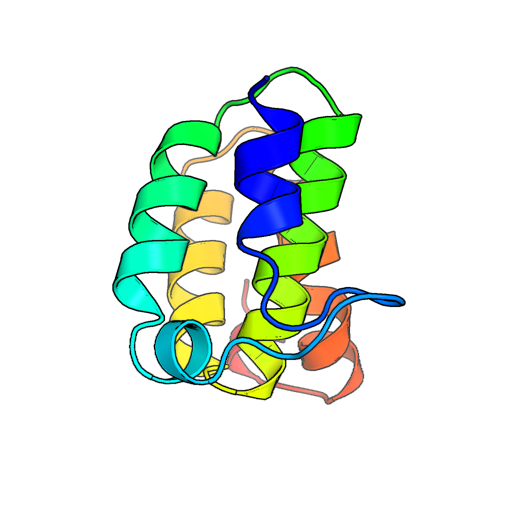531 -3.862 1.00 95.62 87 ARG A N 1
ATOM 698 C CA . ARG A 1 87 ? -7.989 5.776 -4.485 1.00 95.62 87 ARG A CA 1
ATOM 699 C C . ARG A 1 87 ? -7.913 5.803 -6.017 1.00 95.62 87 ARG A C 1
ATOM 701 O O . ARG A 1 87 ? -8.824 6.304 -6.671 1.00 95.62 87 ARG A O 1
ATOM 708 N N . THR A 1 88 ? -6.834 5.274 -6.606 1.00 94.75 88 THR A N 1
ATOM 709 C CA . THR A 1 88 ? -6.679 5.253 -8.071 1.00 94.75 88 THR A CA 1
ATOM 710 C C . THR A 1 88 ? -7.621 4.235 -8.714 1.00 94.75 88 THR A C 1
ATOM 712 O O . THR A 1 88 ? -8.185 4.526 -9.765 1.00 94.75 88 THR A O 1
ATOM 715 N N . LEU A 1 89 ? -7.806 3.065 -8.097 1.00 94.62 89 LEU A N 1
ATOM 716 C CA . LEU A 1 89 ? -8.716 2.027 -8.583 1.00 94.62 89 LEU A CA 1
ATOM 717 C C . 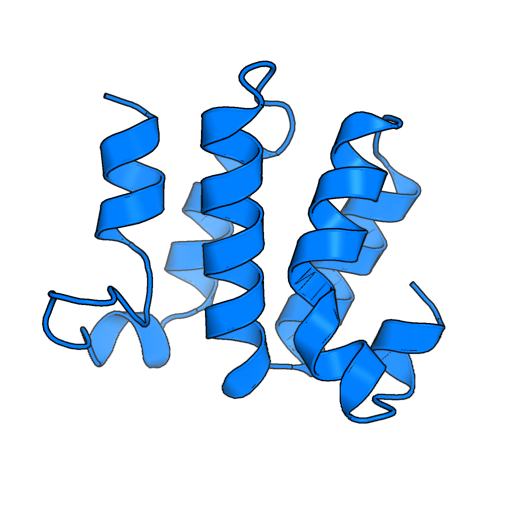LEU A 1 89 ? -10.181 2.445 -8.449 1.00 94.62 89 LEU A C 1
ATOM 719 O O . LEU A 1 89 ? -10.941 2.288 -9.400 1.00 94.62 89 LEU A O 1
ATOM 723 N N . VAL A 1 90 ? -10.544 3.068 -7.326 1.00 95.06 90 VAL A N 1
ATOM 724 C CA . VAL A 1 90 ? -11.877 3.651 -7.110 1.00 95.06 90 VAL A CA 1
ATOM 725 C C . VAL A 1 90 ? -12.178 4.703 -8.177 1.00 95.06 90 VAL A C 1
ATOM 727 O O . VAL A 1 90 ? -13.206 4.628 -8.842 1.00 95.06 90 VAL A O 1
ATOM 730 N N . LYS A 1 91 ? -11.243 5.630 -8.434 1.00 93.81 91 LYS A N 1
ATOM 731 C CA . LYS A 1 91 ? -11.397 6.638 -9.498 1.00 93.81 91 LYS A CA 1
ATOM 732 C C . LYS A 1 91 ? -11.549 6.019 -10.897 1.00 93.81 91 LYS A C 1
ATOM 734 O O . LYS A 1 91 ? -12.148 6.637 -11.769 1.00 93.81 91 LYS A O 1
ATOM 739 N N . LYS A 1 92 ? -11.003 4.822 -11.118 1.00 93.06 92 LYS A N 1
ATOM 740 C CA . LYS A 1 92 ? -11.125 4.065 -12.373 1.00 93.06 92 LYS A CA 1
ATOM 741 C C . LYS A 1 92 ? -12.372 3.171 -12.438 1.00 93.06 92 LYS A C 1
ATOM 743 O O . LYS A 1 92 ? -12.546 2.488 -13.439 1.00 93.06 92 LYS A O 1
ATOM 748 N N . GLY A 1 93 ? -13.212 3.149 -11.402 1.00 93.25 93 GLY A N 1
ATOM 749 C CA . GLY A 1 93 ? -14.410 2.307 -11.360 1.00 93.25 93 GLY A CA 1
ATOM 750 C C . GLY A 1 93 ? -14.115 0.813 -11.200 1.00 93.25 93 GLY A C 1
ATOM 751 O O . GLY A 1 93 ? -14.910 -0.017 -11.630 1.00 93.25 93 GLY A O 1
ATOM 752 N N . HIS A 1 94 ? -12.972 0.445 -10.614 1.00 95.00 94 HIS A N 1
ATOM 753 C CA . HIS A 1 94 ? -12.626 -0.960 -10.410 1.00 95.00 94 HIS A CA 1
ATOM 754 C C . HIS A 1 94 ? -13.607 -1.624 -9.439 1.00 95.00 94 HIS A C 1
ATOM 756 O O . HIS A 1 94 ? -13.610 -1.301 -8.250 1.00 95.00 94 HIS A O 1
ATOM 762 N N . ARG A 1 95 ? -14.396 -2.589 -9.924 1.00 92.69 95 ARG A N 1
ATOM 763 C CA . ARG A 1 95 ? -15.470 -3.232 -9.152 1.00 92.69 95 ARG A CA 1
ATOM 764 C C . ARG A 1 95 ? -14.987 -3.779 -7.811 1.00 92.69 95 ARG A C 1
ATOM 766 O O . ARG A 1 95 ? -15.523 -3.405 -6.776 1.00 92.69 95 ARG A O 1
ATOM 773 N N . GLY A 1 96 ? -13.896 -4.544 -7.818 1.00 90.12 96 GLY A N 1
ATOM 774 C CA . GLY A 1 96 ? -13.337 -5.099 -6.587 1.00 90.12 96 GLY A CA 1
ATOM 775 C C . GLY A 1 96 ? -12.899 -4.038 -5.572 1.00 90.12 96 GLY A C 1
ATOM 776 O O . GLY A 1 96 ? -12.985 -4.289 -4.383 1.00 90.12 96 GLY A O 1
ATOM 777 N N . ALA A 1 97 ? -12.490 -2.840 -6.008 1.00 91.00 97 ALA A N 1
ATOM 778 C CA . ALA A 1 97 ? -12.057 -1.775 -5.100 1.00 91.00 97 ALA A CA 1
ATOM 779 C C . ALA A 1 97 ? -13.231 -0.960 -4.533 1.00 91.00 97 ALA A C 1
ATOM 781 O O . ALA A 1 97 ? -13.067 -0.303 -3.512 1.00 91.00 97 ALA A O 1
ATOM 782 N N . LEU A 1 98 ? -14.388 -0.975 -5.202 1.00 91.12 98 LEU A N 1
ATOM 783 C CA . LEU A 1 98 ? -15.626 -0.350 -4.725 1.00 91.12 98 LEU A CA 1
ATOM 784 C C . LEU A 1 98 ? -16.335 -1.203 -3.662 1.00 91.12 98 LEU A C 1
ATOM 786 O O . LEU A 1 98 ? -17.1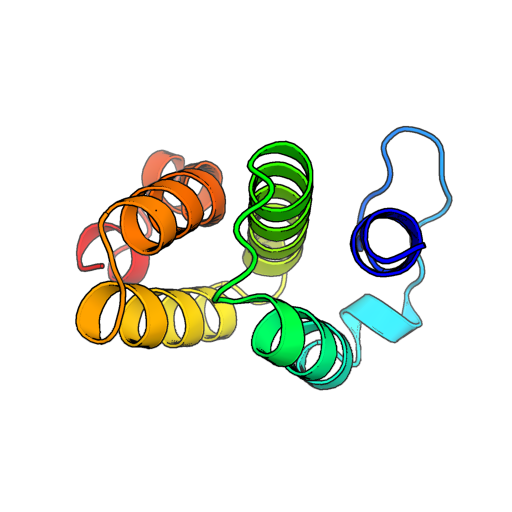51 -0.689 -2.908 1.00 91.12 98 LEU A O 1
ATOM 790 N N . GLU A 1 99 ? -16.025 -2.499 -3.622 1.00 90.94 99 GLU A N 1
ATOM 791 C CA . GLU A 1 99 ? -16.586 -3.487 -2.694 1.00 90.94 99 GLU A CA 1
ATOM 792 C C . GLU A 1 99 ? -15.713 -3.714 -1.440 1.00 90.94 99 GLU A C 1
ATOM 794 O O . GLU A 1 99 ? -15.992 -4.628 -0.662 1.00 90.94 99 GLU A O 1
ATOM 799 N N . VAL A 1 100 ? -14.617 -2.961 -1.279 1.00 86.19 100 VAL A N 1
ATOM 800 C CA . VAL A 1 100 ? -13.704 -3.022 -0.118 1.00 86.19 100 VAL A CA 1
ATOM 801 C C . VAL A 1 100 ? -14.055 -1.936 0.884 1.00 86.19 100 VAL A C 1
ATOM 803 O O . VAL A 1 100 ? -14.119 -2.271 2.088 1.00 86.19 100 VAL A O 1
#

Solvent-accessible surface area (backbone atoms only — not comparable to full-atom values): 5600 Å² total; per-residue (Å²): 112,74,54,54,59,42,52,73,64,28,55,68,40,96,90,47,83,66,48,67,68,53,70,77,39,51,65,64,54,46,58,59,48,61,77,47,64,83,54,85,49,66,70,48,40,54,40,45,16,50,31,45,37,49,45,34,76,79,44,43,68,65,40,37,54,54,38,38,54,42,42,73,77,41,57,74,69,32,39,53,32,36,55,57,18,39,46,68,42,43,74,69,65,36,66,69,48,72,76,90

Mean predicted aligned error: 6.07 Å

Radius of gyration: 12.44 Å; Cα contacts (8 Å, |Δi|>4): 105; chains: 1; bounding box: 31×22×27 Å

Nearest PDB structures (foldseek):
  5vi0-assembly2_B  TM=9.565E-01  e=4.215E-05  Pseudomonas fluorescens
  5vi0-assembly1_A  TM=9.472E-01  e=5.441E-05  Pseudomonas fluorescens
  7z8r-assembly1_D  TM=6.719E-01  e=3.744E-01  Homo sapiens
  1u6g-assembly1_C  TM=7.485E-01  e=9.880E-01  Homo sapiens
  7z8t-assembly1_D  TM=6.278E-01  e=1.824E+00  Homo sapiens

pLDDT: mean 83.61, std 11.93, range [55.22, 96.31]

Sequence (100 aa):
MRRLVSEGTRLRLPWGSRVAWLDANPGRVLELLELLKNEPNPLVRRSMANNLNDLSRVHPELVVEVCRRWAHAGSNEARELVRHALRTLVKKGHRGALEV